Protein AF-A0A396GVR6-F1 (afdb_monomer)

Structure (mmCIF, N/CA/C/O backbone):
data_AF-A0A396GVR6-F1
#
_entry.id   AF-A0A396GVR6-F1
#
loop_
_atom_site.group_PDB
_atom_site.id
_atom_site.type_symbol
_atom_site.label_atom_id
_atom_site.label_alt_id
_atom_site.label_comp_id
_atom_site.label_asym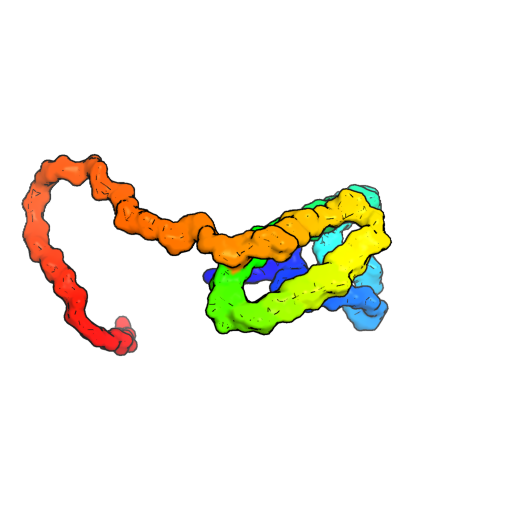_id
_atom_site.label_entity_id
_atom_site.label_seq_id
_atom_site.pdbx_PDB_ins_code
_atom_site.Cartn_x
_atom_site.Cartn_y
_atom_site.Cartn_z
_atom_site.occupancy
_atom_site.B_iso_or_equiv
_atom_site.auth_seq_id
_atom_site.auth_comp_id
_atom_site.auth_asym_id
_atom_site.auth_atom_id
_atom_site.pdbx_PDB_model_num
ATOM 1 N N . MET A 1 1 ? -17.810 6.019 -11.836 1.00 73.00 1 MET A N 1
ATOM 2 C CA . MET A 1 1 ? -16.671 5.477 -11.058 1.00 73.00 1 MET A CA 1
ATOM 3 C C . MET A 1 1 ? -15.761 4.634 -11.933 1.00 73.00 1 MET A C 1
ATOM 5 O O . MET A 1 1 ? -14.553 4.779 -11.816 1.00 73.00 1 MET A O 1
ATOM 9 N N . ASP A 1 2 ? -16.312 3.833 -12.843 1.00 77.50 2 ASP A N 1
ATOM 10 C CA . ASP A 1 2 ? -15.529 2.890 -13.654 1.00 77.50 2 ASP A CA 1
ATOM 11 C C . ASP A 1 2 ? -14.519 3.554 -14.592 1.00 77.50 2 ASP A C 1
ATOM 13 O O . ASP A 1 2 ? -13.445 3.010 -14.790 1.00 77.50 2 ASP A O 1
ATOM 17 N N . ILE A 1 3 ? -14.801 4.762 -15.094 1.00 83.88 3 ILE A N 1
ATOM 18 C CA . ILE A 1 3 ? -13.851 5.529 -15.922 1.00 83.88 3 ILE A CA 1
ATOM 19 C C . ILE A 1 3 ? -12.595 5.897 -15.117 1.00 83.88 3 ILE A C 1
ATOM 21 O O . ILE A 1 3 ? -11.478 5.672 -15.567 1.00 83.88 3 ILE A O 1
ATOM 25 N N . ILE A 1 4 ? -12.774 6.410 -13.895 1.00 75.94 4 ILE A N 1
ATOM 26 C CA . ILE A 1 4 ? -11.657 6.760 -13.003 1.00 75.94 4 ILE A CA 1
ATOM 27 C C . ILE A 1 4 ? -10.881 5.499 -12.626 1.00 75.94 4 ILE A C 1
ATOM 29 O O . ILE A 1 4 ? -9.655 5.510 -12.601 1.00 75.94 4 ILE A O 1
ATOM 33 N N . LEU A 1 5 ? -11.600 4.410 -12.348 1.00 78.56 5 LEU A N 1
ATOM 34 C CA . LEU A 1 5 ? -10.994 3.131 -12.012 1.00 78.56 5 LEU A CA 1
ATOM 35 C C . LEU A 1 5 ? -10.191 2.564 -13.193 1.00 78.56 5 LEU A C 1
ATOM 37 O O . LEU A 1 5 ? -9.077 2.102 -12.992 1.00 78.56 5 LEU A O 1
ATOM 41 N N . ALA A 1 6 ? -10.710 2.654 -14.418 1.00 80.62 6 ALA A N 1
ATOM 42 C CA . ALA A 1 6 ? -10.028 2.213 -15.629 1.00 80.62 6 ALA A CA 1
ATOM 43 C C . ALA A 1 6 ? -8.756 3.025 -15.906 1.00 80.62 6 ALA A C 1
ATOM 45 O O . ALA A 1 6 ? -7.713 2.436 -16.182 1.00 80.62 6 ALA A O 1
ATOM 46 N N . GLU A 1 7 ? -8.810 4.353 -15.772 1.00 80.69 7 GLU A N 1
ATOM 47 C CA . GLU A 1 7 ? -7.622 5.202 -15.915 1.00 80.69 7 GLU A CA 1
ATOM 48 C C . GLU A 1 7 ? -6.590 4.921 -14.821 1.00 80.69 7 GLU A C 1
ATOM 50 O O . GLU A 1 7 ? -5.397 4.817 -15.098 1.00 80.69 7 GLU A O 1
ATOM 55 N N . LEU A 1 8 ? -7.039 4.699 -13.584 1.00 74.94 8 LEU A N 1
ATOM 56 C CA . LEU A 1 8 ? -6.156 4.331 -12.483 1.00 74.94 8 LEU A CA 1
ATOM 57 C C . LEU A 1 8 ? -5.484 2.969 -12.721 1.00 74.94 8 LEU A C 1
ATOM 59 O O . LEU A 1 8 ? -4.282 2.833 -12.508 1.00 74.94 8 LEU A O 1
ATOM 63 N N . HIS A 1 9 ? -6.241 1.987 -13.210 1.00 79.00 9 HIS A N 1
ATOM 64 C CA . HIS A 1 9 ? -5.746 0.656 -13.563 1.00 79.00 9 HIS A CA 1
ATOM 65 C C . HIS A 1 9 ? -4.753 0.688 -14.728 1.00 79.00 9 HIS A C 1
ATOM 67 O O . HIS A 1 9 ? -3.782 -0.067 -14.731 1.00 79.00 9 HIS A O 1
ATOM 73 N N . LYS A 1 10 ? -4.990 1.563 -15.710 1.00 77.69 10 LYS A N 1
ATOM 74 C CA . LYS A 1 10 ? -4.094 1.783 -16.847 1.00 77.69 10 LYS A CA 1
ATOM 75 C C . LYS A 1 10 ? -2.797 2.468 -16.419 1.00 77.69 10 LYS A C 1
ATOM 77 O O . LYS A 1 10 ? -1.736 2.111 -16.915 1.00 77.69 10 LYS A O 1
ATOM 82 N N . ALA A 1 11 ? -2.889 3.432 -15.507 1.00 73.75 11 ALA A N 1
ATOM 83 C CA . ALA A 1 11 ? -1.749 4.201 -15.024 1.00 73.75 11 ALA A CA 1
ATOM 84 C C . ALA A 1 11 ? -0.897 3.411 -14.013 1.00 73.75 11 ALA A C 1
ATOM 86 O O . ALA A 1 11 ? 0.325 3.485 -14.037 1.00 73.75 11 ALA A O 1
ATOM 87 N N . CYS A 1 12 ? -1.525 2.621 -13.138 1.00 70.50 12 CYS A N 1
ATOM 88 C CA . CYS A 1 12 ? -0.835 1.860 -12.104 1.00 70.50 12 CYS A CA 1
ATOM 89 C C . CYS A 1 12 ? -1.293 0.406 -12.074 1.00 70.50 12 CYS A C 1
ATOM 91 O O . CYS A 1 12 ? -2.331 0.067 -11.501 1.00 70.50 12 CYS A O 1
ATOM 93 N N . LEU A 1 13 ? -0.440 -0.477 -12.589 1.00 71.69 13 LEU A N 1
ATOM 94 C CA . LEU A 1 13 ? -0.649 -1.925 -12.607 1.00 71.69 13 LEU A CA 1
ATOM 95 C C . LEU A 1 13 ? -1.000 -2.510 -11.220 1.00 71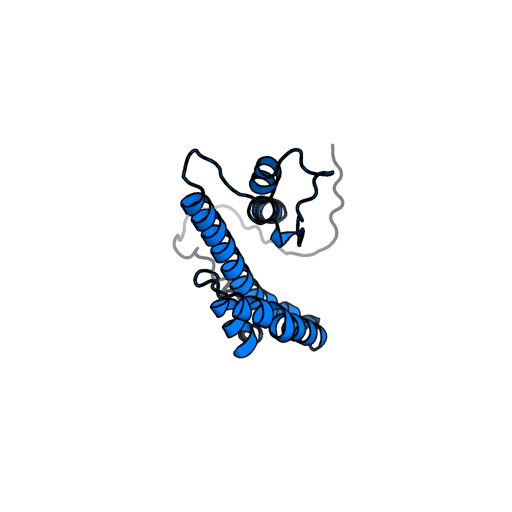.69 13 LEU A C 1
ATOM 97 O O . LEU A 1 13 ? -1.780 -3.460 -11.098 1.00 71.69 13 LEU A O 1
ATOM 101 N N . TYR A 1 14 ? -0.453 -1.918 -10.157 1.00 69.75 14 TYR A N 1
ATOM 102 C CA . TYR A 1 14 ? -0.633 -2.392 -8.785 1.00 69.75 14 TYR A CA 1
ATOM 103 C C . TYR A 1 14 ? -2.021 -2.103 -8.201 1.00 69.75 14 TYR A C 1
ATOM 105 O O . TYR A 1 14 ? -2.382 -2.716 -7.199 1.00 69.75 14 TYR A O 1
ATOM 113 N N . THR A 1 15 ? -2.829 -1.264 -8.860 1.00 70.81 15 THR A N 1
ATOM 114 C CA . THR A 1 15 ? -4.224 -0.989 -8.468 1.00 70.81 15 THR A CA 1
ATOM 115 C C . THR A 1 15 ? -5.199 -2.114 -8.814 1.00 70.81 15 THR A C 1
ATOM 117 O O . THR A 1 15 ? -6.233 -2.234 -8.160 1.00 70.81 15 THR A O 1
ATOM 120 N N . VAL A 1 16 ? -4.809 -3.021 -9.720 1.00 72.06 16 VAL A N 1
ATOM 121 C CA . VAL A 1 16 ? -5.515 -4.281 -10.056 1.00 72.06 16 VAL A CA 1
ATOM 122 C C . VAL A 1 16 ? -4.868 -5.507 -9.378 1.00 72.06 16 VAL A C 1
ATOM 124 O O . VAL A 1 16 ? -5.087 -6.648 -9.772 1.00 72.06 16 VAL A O 1
ATOM 127 N N . PRO A 1 17 ? -4.109 -5.303 -8.293 1.00 65.81 17 PRO A N 1
ATOM 128 C CA . PRO A 1 17 ? -3.041 -6.194 -7.799 1.00 65.81 17 PRO A CA 1
ATOM 129 C C . PRO A 1 17 ? -2.398 -7.155 -8.820 1.00 65.81 17 PRO A C 1
ATOM 131 O O . PRO A 1 17 ? -2.166 -8.327 -8.522 1.00 65.81 17 PRO A O 1
ATOM 134 N N . LYS A 1 18 ? -2.084 -6.693 -10.038 1.00 68.62 18 LYS A N 1
ATOM 135 C CA . LYS A 1 18 ? -1.528 -7.563 -11.082 1.00 68.62 18 LYS A CA 1
ATOM 136 C C . LYS A 1 18 ? -0.003 -7.483 -11.087 1.00 68.62 18 LYS A C 1
ATOM 138 O O . LYS A 1 18 ? 0.575 -6.716 -11.840 1.00 68.62 18 LYS A O 1
ATOM 143 N N . HIS A 1 19 ? 0.681 -8.276 -10.264 1.00 72.06 19 HIS A N 1
ATOM 144 C CA . HIS A 1 19 ? 2.142 -8.351 -10.361 1.00 72.06 19 HIS A CA 1
ATOM 145 C C . HIS A 1 19 ? 2.555 -9.171 -11.592 1.00 72.06 19 HIS A C 1
ATOM 147 O O . HIS A 1 19 ? 2.275 -10.368 -11.678 1.00 72.06 19 HIS A O 1
ATOM 153 N N . MET A 1 20 ? 3.207 -8.526 -12.558 1.00 76.31 20 MET A N 1
ATOM 154 C CA . MET A 1 20 ? 3.732 -9.182 -13.754 1.00 76.31 20 MET A CA 1
ATOM 155 C C . MET A 1 20 ? 5.200 -9.534 -13.523 1.00 76.31 20 MET A C 1
ATOM 157 O O . MET A 1 20 ? 6.033 -8.650 -13.366 1.00 76.31 20 MET A O 1
ATOM 161 N N . VAL A 1 21 ? 5.506 -10.831 -13.489 1.00 83.62 21 VAL A N 1
ATOM 162 C CA . VAL A 1 21 ? 6.878 -11.351 -13.397 1.00 83.62 21 VAL A CA 1
ATOM 163 C C . VAL A 1 21 ? 7.382 -11.639 -14.806 1.00 83.62 21 VAL A C 1
ATOM 165 O O . VAL A 1 21 ? 6.652 -12.230 -15.606 1.00 83.62 21 VAL A O 1
ATOM 168 N N . TYR A 1 22 ? 8.627 -11.264 -15.103 1.00 85.94 22 TYR A N 1
ATOM 169 C CA . TYR A 1 22 ? 9.252 -11.603 -16.379 1.00 85.94 22 TYR A CA 1
ATOM 170 C C . TYR A 1 22 ? 9.303 -13.123 -16.583 1.00 85.94 22 TYR A C 1
ATOM 172 O O . TYR A 1 22 ? 9.802 -13.866 -15.736 1.00 85.94 22 TYR A O 1
ATOM 180 N N . LYS A 1 23 ? 8.799 -13.575 -17.730 1.00 87.94 23 LYS A N 1
ATOM 181 C CA . LYS A 1 23 ? 8.913 -14.948 -18.224 1.00 87.94 23 LYS A CA 1
ATOM 182 C C . LYS A 1 23 ? 9.135 -14.905 -19.728 1.00 87.94 23 LYS A C 1
ATOM 184 O O . LYS A 1 23 ? 8.332 -14.299 -20.434 1.00 87.94 23 LYS A O 1
ATOM 189 N N . GLU A 1 24 ? 10.157 -15.600 -20.212 1.00 86.62 24 GLU A N 1
ATOM 190 C CA . GLU A 1 24 ? 10.465 -15.690 -21.650 1.00 86.62 24 GLU A CA 1
ATOM 191 C C . GLU A 1 24 ? 9.309 -16.285 -22.465 1.00 86.62 24 GLU A C 1
ATOM 193 O O . GLU A 1 24 ? 9.093 -15.912 -23.609 1.00 86.62 24 GLU A O 1
ATOM 198 N N . SER A 1 25 ? 8.495 -17.155 -21.859 1.00 85.88 25 SER A N 1
ATOM 199 C CA . SER A 1 25 ? 7.308 -17.719 -22.512 1.00 85.88 25 SER A CA 1
ATOM 200 C C . SER A 1 25 ? 6.158 -16.725 -22.708 1.00 85.88 25 SER A C 1
ATOM 202 O O . SER A 1 25 ? 5.248 -17.001 -23.484 1.00 85.88 25 SER A O 1
ATOM 204 N N . ILE A 1 26 ? 6.164 -15.596 -21.990 1.00 83.75 26 ILE A N 1
ATOM 205 C CA . ILE A 1 26 ? 5.103 -14.577 -22.028 1.00 83.75 26 ILE A CA 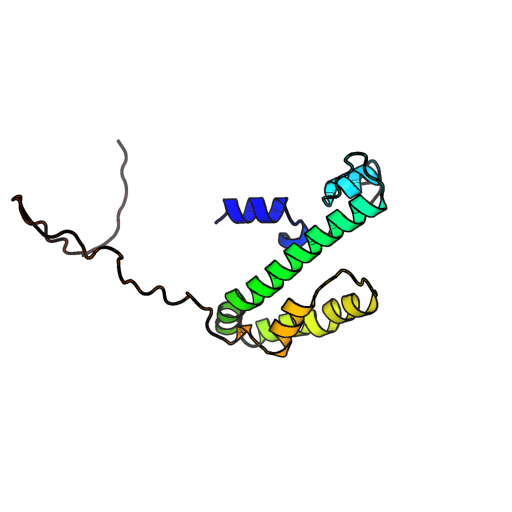1
ATOM 206 C C . ILE A 1 26 ? 5.577 -13.326 -22.775 1.00 83.75 26 ILE A C 1
ATOM 208 O O . ILE A 1 26 ? 4.783 -12.681 -23.458 1.00 83.75 26 ILE A O 1
ATOM 212 N N . PHE A 1 27 ? 6.859 -12.978 -22.653 1.00 87.81 27 PHE A N 1
ATOM 213 C CA . PHE A 1 27 ? 7.428 -11.770 -23.239 1.00 87.81 27 PHE A CA 1
ATOM 214 C C . PHE A 1 27 ? 8.486 -12.114 -24.275 1.00 87.81 27 PHE A C 1
ATOM 216 O O . PHE A 1 27 ? 9.419 -12.858 -24.000 1.00 87.81 27 PHE A O 1
ATOM 223 N N . GLN A 1 28 ? 8.367 -11.489 -25.444 1.00 86.19 28 GLN A N 1
ATOM 224 C CA . GLN A 1 28 ? 9.308 -11.659 -26.553 1.00 86.19 28 GLN A CA 1
ATOM 225 C C . GLN A 1 28 ? 10.704 -11.097 -26.238 1.00 86.19 28 GLN A C 1
ATOM 227 O O . GLN A 1 28 ? 11.689 -11.543 -26.815 1.00 86.19 28 GLN A O 1
ATOM 232 N N . SER A 1 29 ? 10.797 -10.115 -25.335 1.00 88.75 29 SER A N 1
ATOM 233 C CA . SER A 1 29 ? 12.062 -9.535 -24.883 1.00 88.75 29 SER A CA 1
ATOM 234 C C . SER A 1 29 ? 11.910 -8.850 -23.518 1.00 88.75 29 SER A C 1
ATOM 236 O O . SER A 1 29 ? 10.790 -8.603 -23.049 1.00 88.75 29 SER A O 1
ATOM 238 N N . LYS A 1 30 ? 13.033 -8.500 -22.877 1.00 85.88 30 LYS A N 1
ATOM 239 C CA . LYS A 1 30 ? 13.022 -7.718 -21.628 1.00 85.88 30 LYS A CA 1
ATOM 240 C C . LYS A 1 30 ? 12.443 -6.319 -21.839 1.00 85.88 30 LYS A C 1
ATOM 242 O O . LYS A 1 30 ? 11.732 -5.822 -20.976 1.00 85.88 30 LYS A O 1
ATOM 247 N N . GLU A 1 31 ? 12.669 -5.710 -22.997 1.00 84.44 31 GLU A N 1
ATOM 248 C CA . GLU A 1 31 ? 12.135 -4.394 -23.363 1.00 84.44 31 GLU A CA 1
ATOM 249 C C . GLU A 1 31 ? 10.612 -4.438 -23.524 1.00 84.44 31 GLU A C 1
ATOM 251 O O . GLU A 1 31 ? 9.914 -3.509 -23.117 1.00 84.44 31 GLU A O 1
ATOM 256 N N . ALA A 1 32 ? 10.071 -5.519 -24.098 1.00 85.12 32 ALA A N 1
ATOM 257 C CA . ALA A 1 32 ? 8.626 -5.734 -24.168 1.00 85.12 32 ALA A CA 1
ATOM 258 C C . ALA A 1 32 ? 8.016 -5.885 -22.765 1.00 85.12 32 ALA A C 1
ATOM 260 O O . ALA A 1 32 ? 6.958 -5.323 -22.482 1.00 85.12 32 ALA A O 1
ATOM 261 N N . TYR A 1 33 ? 8.711 -6.588 -21.866 1.00 88.69 33 TYR A N 1
ATOM 262 C CA . TYR A 1 33 ? 8.322 -6.682 -20.461 1.00 88.69 33 TYR A CA 1
ATOM 263 C C . TYR A 1 33 ? 8.355 -5.323 -19.753 1.00 88.69 33 TYR A C 1
ATOM 265 O O . TYR A 1 33 ? 7.356 -4.940 -19.146 1.00 88.69 33 TYR A O 1
ATOM 273 N N . PHE A 1 34 ? 9.447 -4.566 -19.869 1.00 84.94 34 PHE A N 1
ATOM 274 C CA . PHE A 1 34 ? 9.568 -3.246 -19.251 1.00 84.94 34 PHE A CA 1
ATOM 275 C C . PHE A 1 34 ? 8.461 -2.302 -19.737 1.00 84.94 34 PHE A C 1
ATOM 277 O O . PHE A 1 34 ? 7.738 -1.732 -18.920 1.00 84.94 34 PHE A O 1
ATOM 284 N N . ARG A 1 35 ? 8.204 -2.247 -21.048 1.00 84.44 35 ARG A N 1
ATOM 285 C CA . ARG A 1 35 ? 7.068 -1.484 -21.588 1.00 84.44 35 ARG A CA 1
ATOM 286 C C . ARG A 1 35 ? 5.724 -1.929 -21.013 1.00 84.44 35 ARG A C 1
ATOM 288 O O . ARG A 1 35 ? 4.889 -1.088 -20.699 1.00 84.44 35 ARG A O 1
ATOM 295 N N . SER A 1 36 ? 5.520 -3.233 -20.815 1.00 82.56 36 SER A N 1
ATOM 296 C CA . SER A 1 36 ? 4.268 -3.758 -20.251 1.00 82.56 36 SER A CA 1
ATOM 297 C C . SER A 1 36 ? 4.026 -3.373 -18.786 1.00 82.56 36 SER A C 1
ATOM 299 O O . SER A 1 36 ? 2.872 -3.306 -18.369 1.00 82.56 36 SER A O 1
ATOM 301 N N . ILE A 1 37 ? 5.087 -3.105 -18.014 1.00 81.62 37 ILE A N 1
ATOM 302 C CA . ILE A 1 37 ? 4.976 -2.651 -16.620 1.00 81.62 37 ILE A CA 1
ATOM 303 C C . ILE A 1 37 ? 4.983 -1.122 -16.485 1.00 81.62 37 ILE A C 1
ATOM 305 O O . ILE A 1 37 ? 4.890 -0.630 -15.366 1.00 81.62 37 ILE A O 1
ATOM 309 N N . GLY A 1 38 ? 5.053 -0.378 -17.597 1.00 78.94 38 GLY A N 1
ATOM 310 C CA . GLY A 1 38 ? 4.996 1.088 -17.614 1.00 78.94 38 GLY A CA 1
ATOM 311 C C . GLY A 1 38 ? 6.347 1.792 -17.761 1.00 78.94 38 GLY A C 1
ATOM 312 O O . GLY A 1 38 ? 6.418 3.000 -17.567 1.00 78.94 38 GLY A O 1
ATOM 313 N N . TYR A 1 39 ? 7.421 1.079 -18.110 1.00 83.38 39 TYR A N 1
ATOM 314 C CA . TYR A 1 39 ? 8.690 1.724 -18.459 1.00 83.38 39 TYR A CA 1
ATOM 315 C C . TYR A 1 39 ? 8.568 2.443 -19.805 1.00 83.38 39 TYR A C 1
ATOM 317 O O . TYR A 1 39 ? 8.248 1.818 -20.820 1.00 83.38 39 TYR A O 1
ATOM 325 N N . GLN A 1 40 ? 8.872 3.738 -19.820 1.00 79.69 40 GLN A N 1
ATOM 326 C CA . GLN A 1 40 ? 9.065 4.495 -21.054 1.00 79.69 40 GLN A CA 1
ATOM 327 C C . GLN A 1 40 ? 10.502 4.308 -21.548 1.00 79.69 40 GLN A C 1
ATOM 329 O O . GLN A 1 40 ? 11.431 4.199 -20.755 1.00 79.69 40 GLN A O 1
ATOM 334 N N . SER A 1 41 ? 10.683 4.194 -22.862 1.00 68.56 41 SER A N 1
ATOM 335 C CA . SER A 1 41 ? 11.988 3.985 -23.504 1.00 68.56 41 SER A CA 1
ATOM 336 C C . SER A 1 41 ? 12.140 5.009 -24.622 1.00 68.56 41 SER A C 1
ATOM 338 O O . SER A 1 41 ? 12.280 4.652 -25.789 1.00 68.56 41 SER A O 1
ATOM 340 N N . ASP A 1 42 ? 12.044 6.289 -24.270 1.00 65.31 42 ASP A N 1
ATOM 341 C CA . ASP A 1 42 ? 11.940 7.403 -25.223 1.00 65.31 42 ASP A CA 1
ATOM 342 C C . ASP A 1 42 ? 13.319 7.871 -25.740 1.00 65.31 42 ASP A C 1
ATOM 344 O O . ASP A 1 42 ? 13.527 9.038 -26.053 1.00 65.31 42 ASP A O 1
ATOM 348 N N . GLY A 1 43 ? 14.290 6.955 -25.837 1.00 61.84 43 GLY A N 1
ATOM 349 C CA . GLY A 1 43 ? 15.670 7.257 -26.243 1.00 61.84 43 GLY A CA 1
ATOM 350 C C . GLY A 1 43 ? 16.550 7.858 -25.138 1.00 61.84 43 GLY A C 1
ATOM 351 O O . GLY A 1 43 ? 17.722 8.139 -25.381 1.00 61.84 43 GLY A O 1
ATOM 352 N N . GLU A 1 44 ? 16.010 8.022 -23.930 1.00 63.12 44 GLU A N 1
ATOM 353 C CA . GLU A 1 44 ? 16.756 8.387 -22.723 1.00 63.12 44 GLU A CA 1
ATOM 354 C C . GLU A 1 44 ? 17.609 7.208 -22.213 1.00 63.12 44 GLU A C 1
ATOM 356 O O . GLU A 1 44 ? 17.371 6.044 -22.553 1.00 63.12 44 GLU A O 1
ATOM 361 N N . ASN A 1 45 ? 18.639 7.495 -21.409 1.00 74.62 45 ASN A N 1
ATOM 362 C CA . ASN A 1 45 ? 19.475 6.441 -20.837 1.00 74.62 45 ASN A CA 1
ATOM 363 C C . ASN A 1 45 ? 18.701 5.623 -19.780 1.00 74.62 45 ASN A C 1
ATOM 365 O O . ASN A 1 45 ? 17.703 6.065 -19.210 1.00 74.62 45 ASN A O 1
ATOM 369 N N . LEU A 1 46 ? 19.170 4.400 -19.515 1.00 75.38 46 LEU A N 1
ATOM 370 C CA . LEU A 1 46 ? 18.493 3.459 -18.615 1.00 75.38 46 LEU A CA 1
ATOM 371 C C . LEU A 1 46 ? 18.266 4.038 -17.209 1.00 75.38 46 LEU A C 1
ATOM 373 O O . LEU A 1 46 ? 17.259 3.726 -16.575 1.00 75.38 46 LEU A O 1
ATOM 377 N N . GLU A 1 47 ? 19.182 4.873 -16.725 1.00 77.94 47 GLU A N 1
ATOM 378 C CA . GLU A 1 47 ? 19.099 5.492 -15.401 1.00 77.94 47 GLU A CA 1
ATOM 379 C C . GLU A 1 47 ? 17.909 6.456 -15.293 1.00 77.94 47 GLU A C 1
ATOM 381 O O . GLU A 1 47 ? 17.114 6.326 -14.360 1.00 77.94 47 GLU A O 1
ATOM 386 N N . GLU A 1 48 ? 17.714 7.347 -16.270 1.00 80.38 48 GLU A N 1
ATOM 387 C CA . GLU A 1 48 ? 16.609 8.315 -16.249 1.00 80.38 48 GLU A CA 1
ATOM 388 C C . GLU A 1 48 ? 15.248 7.622 -16.406 1.00 80.38 48 GLU A C 1
ATOM 390 O O . GLU A 1 48 ? 14.315 7.900 -15.650 1.00 80.38 48 GLU A O 1
ATOM 395 N N . CYS A 1 49 ? 15.142 6.619 -17.286 1.00 79.38 49 CYS A N 1
ATOM 396 C CA . CYS A 1 49 ? 13.920 5.815 -17.395 1.00 79.38 49 CYS A CA 1
ATOM 397 C C . CYS A 1 49 ? 13.586 5.092 -16.078 1.00 79.38 49 CYS A C 1
ATOM 399 O O . CYS A 1 49 ? 12.419 5.003 -15.689 1.00 79.38 49 CYS A O 1
ATOM 401 N N . THR A 1 50 ? 14.608 4.602 -15.365 1.00 81.06 50 THR A N 1
ATOM 402 C CA . THR A 1 50 ? 14.439 3.967 -14.048 1.00 81.06 50 THR A CA 1
ATOM 403 C C . THR A 1 50 ? 13.899 4.950 -13.027 1.00 81.06 50 THR A C 1
ATOM 405 O O . THR A 1 50 ? 12.931 4.649 -12.331 1.00 81.06 50 THR A O 1
ATOM 408 N N . LYS A 1 51 ? 14.493 6.138 -12.962 1.00 82.38 51 LYS A N 1
ATOM 409 C CA . LYS A 1 51 ? 14.076 7.199 -12.052 1.00 82.38 51 LYS A CA 1
ATOM 410 C C . LYS A 1 51 ? 12.639 7.647 -12.324 1.00 82.38 51 LYS A C 1
ATOM 412 O O . LYS A 1 51 ? 11.837 7.689 -11.394 1.00 82.38 51 LYS A O 1
ATOM 417 N N . ASN A 1 52 ? 12.280 7.872 -13.589 1.00 82.56 52 ASN A N 1
ATOM 418 C CA . ASN A 1 52 ? 10.921 8.244 -13.994 1.00 82.56 52 ASN A CA 1
ATOM 419 C C . ASN A 1 52 ? 9.893 7.176 -13.594 1.00 82.56 52 ASN A C 1
ATOM 421 O O . ASN A 1 52 ? 8.848 7.491 -13.019 1.00 82.56 52 ASN A O 1
ATOM 425 N N . TYR A 1 53 ? 10.209 5.900 -13.824 1.00 81.75 53 TYR A N 1
ATOM 426 C CA . TYR A 1 53 ? 9.366 4.789 -13.389 1.00 81.75 53 TYR A CA 1
ATOM 427 C C . TYR A 1 53 ? 9.214 4.742 -11.858 1.00 81.75 53 TYR A C 1
ATOM 429 O O . TYR A 1 53 ? 8.104 4.600 -11.337 1.00 81.75 53 TYR A O 1
ATOM 437 N N . LEU A 1 54 ? 10.310 4.913 -11.111 1.00 79.69 54 LEU A N 1
ATOM 438 C CA . LEU A 1 54 ? 10.271 4.955 -9.649 1.00 79.69 54 LEU A CA 1
ATOM 439 C C . LEU A 1 54 ? 9.456 6.147 -9.133 1.00 79.69 54 LEU A C 1
ATOM 441 O O . LEU A 1 54 ? 8.691 5.984 -8.184 1.00 79.69 54 LEU A O 1
ATOM 445 N N . ASP A 1 55 ? 9.567 7.324 -9.747 1.00 81.25 55 ASP A N 1
ATOM 446 C CA . ASP A 1 55 ? 8.784 8.509 -9.386 1.00 81.25 55 ASP A CA 1
ATOM 447 C C . ASP A 1 55 ? 7.278 8.302 -9.596 1.00 81.25 55 ASP A C 1
ATOM 449 O O . ASP A 1 55 ? 6.469 8.679 -8.738 1.00 81.25 55 ASP A O 1
ATOM 453 N N . GLN A 1 56 ? 6.884 7.616 -10.671 1.00 80.19 56 GLN A N 1
ATOM 454 C CA . GLN A 1 56 ? 5.493 7.208 -10.873 1.00 80.19 56 GLN A CA 1
ATOM 455 C C . GLN A 1 56 ? 5.021 6.257 -9.764 1.00 80.19 56 GLN A C 1
ATOM 457 O O . GLN A 1 56 ? 3.990 6.504 -9.131 1.00 80.19 56 GLN A O 1
ATOM 462 N N . LEU A 1 57 ? 5.800 5.215 -9.445 1.00 78.50 57 LEU A N 1
ATOM 463 C CA . LEU A 1 57 ? 5.473 4.286 -8.356 1.00 78.50 57 LEU A CA 1
ATOM 464 C C . LEU A 1 57 ? 5.354 4.987 -6.996 1.00 78.50 57 LEU A C 1
ATOM 466 O O . LEU A 1 57 ? 4.435 4.680 -6.230 1.00 78.50 57 LEU A O 1
ATOM 470 N N . LYS A 1 58 ? 6.226 5.961 -6.703 1.00 79.75 58 LYS A N 1
ATOM 471 C CA . LYS A 1 58 ? 6.130 6.801 -5.496 1.00 79.75 58 LYS A CA 1
ATOM 472 C C . LYS A 1 58 ? 4.797 7.534 -5.443 1.00 79.75 58 LYS A C 1
ATOM 474 O O . LYS A 1 58 ? 4.150 7.543 -4.397 1.00 79.75 58 LYS A O 1
ATOM 479 N N . SER A 1 59 ? 4.382 8.144 -6.553 1.00 81.69 59 SER A N 1
ATOM 480 C CA . SER A 1 59 ? 3.104 8.857 -6.647 1.00 81.69 59 SER A CA 1
ATOM 481 C C . SER A 1 59 ? 1.920 7.934 -6.334 1.00 81.69 59 SER A C 1
ATOM 483 O O . SER A 1 59 ? 1.047 8.280 -5.534 1.00 81.69 59 SER A O 1
ATOM 485 N N . TYR A 1 60 ? 1.935 6.706 -6.858 1.00 77.94 60 TYR A N 1
ATOM 486 C CA . TYR A 1 60 ? 0.889 5.726 -6.565 1.00 77.94 60 TYR A CA 1
ATOM 487 C C . TYR A 1 60 ? 0.900 5.250 -5.111 1.00 77.94 60 TYR A C 1
ATOM 489 O O . TYR A 1 60 ? -0.164 5.116 -4.510 1.00 77.94 60 TYR A O 1
ATOM 497 N N . MET A 1 61 ? 2.070 5.045 -4.501 1.00 78.12 61 MET A N 1
ATOM 498 C CA . MET A 1 61 ? 2.157 4.680 -3.079 1.00 78.12 61 MET A CA 1
ATOM 499 C C . MET A 1 61 ? 1.621 5.783 -2.156 1.00 78.12 61 MET A C 1
ATOM 501 O O . MET A 1 61 ? 0.930 5.480 -1.180 1.00 78.12 61 MET A O 1
ATOM 505 N N . LYS A 1 62 ? 1.847 7.059 -2.495 1.00 81.75 62 LYS A N 1
ATOM 506 C CA . LYS A 1 62 ? 1.214 8.196 -1.801 1.00 81.75 62 LYS A CA 1
ATOM 507 C C . LYS A 1 62 ? -0.307 8.157 -1.933 1.00 81.75 62 LYS A C 1
ATOM 509 O O . LYS A 1 62 ? -1.019 8.271 -0.936 1.00 81.75 62 LYS A O 1
ATOM 514 N N . LEU A 1 63 ? -0.816 7.906 -3.144 1.00 81.38 63 LEU A N 1
ATOM 515 C CA . LEU A 1 63 ? -2.252 7.736 -3.375 1.00 81.38 63 LEU A CA 1
ATOM 516 C C . LEU A 1 63 ? -2.835 6.600 -2.518 1.00 81.38 63 LEU A C 1
ATOM 518 O O . LEU A 1 63 ? -3.900 6.771 -1.927 1.00 81.38 63 LEU A O 1
ATOM 522 N N . TYR A 1 64 ? -2.135 5.471 -2.387 1.00 80.25 64 TYR A N 1
ATOM 523 C CA . TYR A 1 64 ? -2.536 4.390 -1.482 1.00 80.25 64 TYR A CA 1
ATOM 524 C C . TYR A 1 64 ? -2.593 4.832 -0.021 1.00 80.25 64 TYR A C 1
ATOM 526 O O . TYR A 1 64 ? -3.576 4.532 0.658 1.00 80.25 64 TYR A O 1
ATOM 534 N N . GLY A 1 65 ? -1.582 5.560 0.461 1.00 82.00 65 GLY A N 1
ATOM 535 C CA . GLY A 1 65 ? -1.587 6.145 1.804 1.00 82.00 65 GLY A CA 1
ATOM 536 C C . GLY A 1 65 ? -2.821 7.020 2.039 1.00 82.00 65 GLY A C 1
ATOM 537 O O . GLY A 1 65 ? -3.556 6.814 3.007 1.00 82.00 65 GLY A O 1
ATOM 538 N N . ALA A 1 66 ? -3.119 7.917 1.096 1.00 83.75 66 ALA A N 1
ATOM 539 C CA . ALA A 1 66 ? -4.296 8.782 1.144 1.00 83.75 66 ALA A CA 1
ATOM 540 C C . ALA A 1 66 ? -5.621 7.994 1.091 1.00 83.75 66 ALA A C 1
ATOM 542 O O . ALA A 1 66 ? -6.558 8.292 1.836 1.00 83.75 66 ALA A O 1
ATOM 543 N N . LEU A 1 67 ? -5.712 6.953 0.256 1.00 83.88 67 LEU A N 1
ATOM 544 C CA . LEU A 1 67 ? -6.884 6.077 0.185 1.00 83.88 67 LEU A CA 1
ATOM 545 C C . LEU A 1 67 ? -7.099 5.314 1.490 1.00 83.88 67 LEU A C 1
ATOM 547 O O . LEU A 1 67 ? -8.227 5.252 1.972 1.00 83.88 67 LEU A O 1
ATOM 551 N N . VAL A 1 68 ? -6.044 4.769 2.097 1.00 85.06 68 VAL A N 1
ATOM 552 C CA . VAL A 1 68 ? -6.138 4.113 3.408 1.00 85.06 68 VAL A CA 1
ATOM 553 C C . VAL A 1 68 ? -6.556 5.120 4.476 1.00 85.06 68 VAL A C 1
ATOM 555 O O . VAL A 1 68 ? -7.397 4.795 5.309 1.00 85.06 68 VAL A O 1
ATOM 558 N N . GLN A 1 69 ? -6.070 6.359 4.427 1.00 86.12 69 GLN A N 1
ATOM 559 C CA . GLN A 1 69 ? -6.506 7.407 5.346 1.00 86.12 69 GLN A CA 1
ATOM 560 C C . GLN A 1 69 ? -7.999 7.745 5.180 1.00 86.12 69 GLN A C 1
ATOM 562 O O . GLN A 1 69 ? -8.718 7.842 6.174 1.00 86.12 69 GLN A O 1
ATOM 567 N N . MET A 1 70 ? -8.492 7.895 3.945 1.00 85.12 70 MET A N 1
ATOM 568 C CA . MET A 1 70 ? -9.890 8.260 3.678 1.00 85.12 70 MET A CA 1
ATOM 569 C C . MET A 1 70 ? -10.864 7.082 3.819 1.00 85.12 70 MET A C 1
ATOM 571 O O . MET A 1 70 ? -11.853 7.155 4.551 1.00 85.12 70 MET A O 1
ATOM 575 N N . ALA A 1 71 ? -10.612 5.988 3.103 1.00 88.62 71 ALA A N 1
ATOM 576 C CA . ALA A 1 71 ? -11.476 4.812 3.074 1.00 88.62 71 ALA A CA 1
ATOM 577 C C . ALA A 1 71 ? -11.299 3.938 4.319 1.00 88.62 71 ALA A C 1
ATOM 579 O O . ALA A 1 71 ? -12.243 3.256 4.727 1.00 88.62 71 ALA A O 1
ATOM 580 N N . GLY A 1 72 ? -10.131 3.988 4.966 1.00 91.75 72 GLY A N 1
ATOM 581 C CA . GLY A 1 72 ? -9.835 3.192 6.155 1.00 91.75 72 GLY A CA 1
ATOM 582 C C . GLY A 1 72 ? -10.816 3.431 7.297 1.00 91.75 72 GLY A C 1
ATOM 583 O O . GLY A 1 72 ? -11.142 2.481 8.003 1.00 91.75 72 GLY A O 1
ATOM 584 N N . PHE A 1 73 ? -11.398 4.629 7.419 1.00 91.50 73 PHE A N 1
ATOM 585 C CA . PHE A 1 73 ? -12.477 4.870 8.381 1.00 91.50 73 PHE A CA 1
ATOM 586 C C . PHE A 1 73 ? -13.695 3.988 8.115 1.00 91.50 73 PHE A C 1
ATOM 588 O O . PHE A 1 73 ? -14.232 3.345 9.022 1.00 91.50 73 PHE A O 1
ATOM 595 N N . ALA A 1 74 ? -14.165 3.960 6.867 1.00 91.12 74 ALA A N 1
ATOM 596 C CA . ALA A 1 74 ? -15.324 3.164 6.486 1.00 91.12 74 ALA A CA 1
ATOM 597 C C . ALA A 1 74 ? -15.016 1.663 6.589 1.00 91.12 74 ALA A C 1
ATOM 599 O O . ALA A 1 74 ? -15.822 0.910 7.140 1.00 91.12 74 ALA A O 1
ATOM 600 N N . LEU A 1 75 ? -13.828 1.248 6.137 1.00 93.69 75 LEU A N 1
ATOM 601 C CA . LEU A 1 75 ? -13.357 -0.135 6.211 1.00 93.69 75 LEU A CA 1
ATOM 602 C C . LEU A 1 75 ? -13.240 -0.615 7.660 1.00 93.69 75 LEU A C 1
ATOM 604 O O . LEU A 1 75 ? -13.764 -1.675 7.998 1.00 93.69 75 LEU A O 1
ATOM 608 N N . TYR A 1 76 ? -12.654 0.188 8.550 1.00 94.31 76 TYR A N 1
ATOM 609 C CA . TYR A 1 76 ? -12.589 -0.128 9.972 1.00 94.31 76 TYR A CA 1
ATOM 610 C C . TYR A 1 76 ? -13.984 -0.193 10.597 1.00 94.31 76 TYR A C 1
ATOM 612 O O . TYR A 1 76 ? -14.292 -1.134 11.329 1.00 94.31 76 TYR A O 1
ATOM 620 N N . LYS A 1 77 ? -14.876 0.758 10.281 1.00 93.38 77 LYS A N 1
ATOM 621 C CA . LYS A 1 77 ? -16.258 0.735 10.785 1.00 93.38 77 LYS A CA 1
ATOM 622 C C . LYS A 1 77 ? -16.995 -0.541 10.364 1.00 93.38 77 LYS A C 1
ATOM 624 O O . LYS A 1 77 ? -17.767 -1.062 11.164 1.00 93.38 77 LYS A O 1
ATOM 629 N N . ARG A 1 78 ? -16.749 -1.040 9.149 1.00 95.75 78 ARG A N 1
ATOM 630 C CA . ARG A 1 78 ? -17.442 -2.197 8.564 1.00 95.75 78 ARG A CA 1
ATOM 631 C C . ARG A 1 78 ? -16.850 -3.551 8.960 1.00 95.75 78 ARG A C 1
ATOM 633 O O . ARG A 1 78 ? -17.618 -4.482 9.188 1.00 95.75 78 ARG A O 1
ATOM 640 N N . TYR A 1 79 ? -15.523 -3.663 9.005 1.00 95.62 79 TYR A N 1
ATOM 641 C CA . TYR A 1 79 ? -14.803 -4.940 9.123 1.00 95.62 79 TYR A CA 1
ATOM 642 C C . TYR A 1 79 ? -13.974 -5.072 10.410 1.00 95.62 79 TYR A C 1
ATOM 644 O O . TYR A 1 79 ? -13.521 -6.170 10.736 1.00 95.62 79 TYR A O 1
ATOM 652 N N . LYS A 1 80 ? -13.802 -3.982 11.173 1.00 93.56 80 LYS A N 1
ATOM 653 C CA . LYS A 1 80 ? -13.225 -3.965 12.529 1.00 93.56 80 LYS A CA 1
ATOM 654 C C . LYS A 1 80 ? -11.881 -4.697 12.612 1.00 93.56 80 LYS A C 1
ATOM 656 O O . LYS A 1 80 ? -10.906 -4.279 11.990 1.00 93.56 80 LYS A O 1
ATOM 661 N N . SER A 1 81 ? -11.829 -5.788 13.375 1.00 94.88 81 SER A N 1
ATOM 662 C CA . SER A 1 81 ? -10.622 -6.577 13.610 1.00 94.88 81 SER A CA 1
ATOM 663 C C . SER A 1 81 ? -10.053 -7.187 12.329 1.00 94.88 81 SER A C 1
ATOM 665 O O . SER A 1 81 ? -8.839 -7.330 12.237 1.00 94.88 81 SER A O 1
ATOM 667 N N . GLN A 1 82 ? -10.876 -7.489 11.320 1.00 95.50 82 GLN A N 1
ATOM 668 C CA . GLN A 1 82 ? -10.385 -8.036 10.050 1.00 95.50 82 GLN A CA 1
ATOM 669 C C . GLN A 1 82 ? -9.576 -7.002 9.262 1.00 95.50 82 GLN A C 1
ATOM 671 O O . GLN A 1 82 ? -8.513 -7.318 8.736 1.00 95.50 82 GLN A O 1
ATOM 676 N N . PHE A 1 83 ? -10.020 -5.742 9.260 1.00 94.38 83 PHE A N 1
ATOM 677 C CA . PHE A 1 83 ? -9.252 -4.652 8.659 1.00 94.38 83 PHE A CA 1
ATOM 678 C C . PHE A 1 83 ? -7.920 -4.435 9.390 1.00 94.38 83 PHE A C 1
ATOM 680 O O . PHE A 1 83 ? -6.882 -4.292 8.751 1.00 94.38 83 PHE A O 1
ATOM 687 N N . LEU A 1 84 ? -7.920 -4.498 10.727 1.00 92.88 84 LEU A N 1
ATOM 688 C CA . LEU A 1 84 ? -6.684 -4.397 11.510 1.00 92.88 84 LEU A CA 1
ATOM 689 C C . LEU A 1 84 ? -5.716 -5.554 11.234 1.00 92.88 84 LEU A C 1
ATOM 691 O O . LEU A 1 84 ? -4.517 -5.317 11.133 1.00 92.88 84 LEU A O 1
ATOM 695 N N . LYS A 1 85 ? -6.212 -6.788 11.073 1.00 94.06 85 LYS A N 1
ATOM 696 C CA . LYS A 1 85 ? -5.378 -7.936 10.680 1.00 94.06 85 LYS A CA 1
ATOM 697 C C . LYS A 1 85 ? -4.727 -7.710 9.317 1.00 94.06 85 LYS A C 1
ATOM 699 O O . LYS A 1 85 ? -3.539 -7.971 9.175 1.00 94.06 85 LYS A O 1
ATOM 704 N N . MET A 1 86 ? -5.476 -7.183 8.348 1.00 92.88 86 MET A N 1
ATOM 705 C CA . MET A 1 86 ? -4.933 -6.829 7.035 1.00 92.88 86 MET A CA 1
ATOM 706 C C . MET A 1 86 ? -3.827 -5.769 7.153 1.00 92.88 86 MET A C 1
ATOM 708 O O . MET A 1 86 ? -2.736 -5.972 6.631 1.00 92.88 86 MET A O 1
ATOM 712 N N . LEU A 1 87 ? -4.069 -4.674 7.887 1.00 91.06 87 LEU A N 1
ATOM 713 C CA . LEU A 1 87 ? -3.057 -3.632 8.110 1.00 91.06 87 LEU A CA 1
ATOM 714 C C . LEU A 1 87 ? -1.820 -4.160 8.845 1.00 91.06 87 LEU A C 1
ATOM 716 O O . LEU A 1 87 ? -0.708 -3.761 8.519 1.00 91.06 87 LEU A O 1
ATOM 720 N N . LYS A 1 88 ? -2.003 -5.081 9.798 1.00 91.06 88 LYS A N 1
ATOM 721 C CA . LYS A 1 88 ? -0.906 -5.749 10.504 1.00 91.06 88 LYS A CA 1
ATOM 722 C C . LYS A 1 88 ? -0.046 -6.572 9.546 1.00 91.06 88 LYS A C 1
ATOM 724 O O . LYS A 1 88 ? 1.165 -6.436 9.575 1.00 91.06 88 LYS A O 1
ATOM 729 N N . ILE A 1 89 ? -0.657 -7.363 8.660 1.00 90.69 89 ILE A N 1
ATOM 730 C CA . ILE A 1 89 ? 0.077 -8.121 7.629 1.00 90.69 89 ILE A CA 1
ATOM 731 C C . ILE A 1 89 ? 0.874 -7.170 6.722 1.00 90.69 89 ILE A C 1
ATOM 733 O O . ILE A 1 89 ? 2.040 -7.430 6.431 1.00 90.69 89 ILE A O 1
ATOM 737 N N . ILE A 1 90 ? 0.268 -6.054 6.301 1.00 87.81 90 ILE A N 1
ATOM 738 C CA . ILE A 1 90 ? 0.940 -5.038 5.476 1.00 87.81 90 ILE A CA 1
ATOM 739 C C . ILE A 1 90 ? 2.126 -4.414 6.230 1.00 87.81 90 ILE A C 1
ATOM 741 O O . ILE A 1 90 ? 3.209 -4.281 5.667 1.00 87.81 90 ILE A O 1
ATOM 745 N N . SER A 1 91 ? 1.945 -4.054 7.499 1.00 88.38 91 SER A N 1
ATOM 746 C CA . SER A 1 91 ? 2.988 -3.439 8.322 1.00 88.38 91 SER A CA 1
ATOM 747 C C . SER A 1 91 ? 4.142 -4.397 8.622 1.00 88.38 91 SER A C 1
ATOM 749 O O . SER A 1 91 ? 5.298 -4.045 8.405 1.00 88.38 91 SER A O 1
ATOM 751 N N . ASP A 1 92 ? 3.831 -5.601 9.098 1.00 87.81 92 ASP A N 1
ATOM 752 C CA . ASP A 1 92 ? 4.814 -6.540 9.649 1.00 87.81 92 ASP A CA 1
ATOM 753 C C . ASP A 1 92 ? 5.629 -7.249 8.560 1.00 87.81 92 ASP A C 1
ATOM 755 O O . ASP A 1 92 ? 6.783 -7.592 8.795 1.00 87.81 92 ASP A O 1
ATOM 759 N N . ASN A 1 93 ? 5.045 -7.451 7.375 1.00 86.75 93 ASN A N 1
ATOM 760 C CA . ASN A 1 93 ? 5.708 -8.1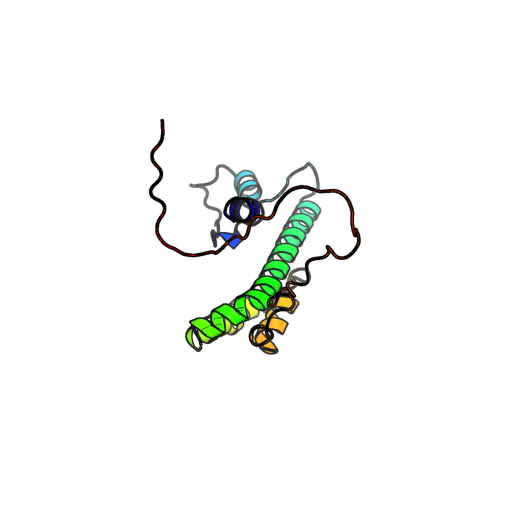57 6.280 1.00 86.75 93 ASN A CA 1
ATOM 761 C C . ASN A 1 93 ? 6.126 -7.172 5.184 1.00 86.75 93 ASN A C 1
ATOM 763 O O . ASN A 1 93 ? 7.307 -6.957 4.934 1.00 86.75 93 ASN A O 1
ATOM 767 N N . PHE A 1 94 ? 5.149 -6.512 4.556 1.00 81.31 94 PHE A N 1
ATOM 768 C CA . PHE A 1 94 ? 5.398 -5.746 3.334 1.00 81.31 94 PHE A CA 1
ATOM 769 C C . PHE A 1 94 ? 6.234 -4.485 3.584 1.00 81.31 94 PHE A C 1
ATOM 771 O O . PHE A 1 94 ? 7.197 -4.234 2.865 1.00 81.31 94 PHE A O 1
ATOM 778 N N . LEU A 1 95 ? 5.915 -3.694 4.616 1.00 81.94 95 LEU A N 1
ATOM 779 C CA . LEU A 1 95 ? 6.694 -2.488 4.923 1.00 81.94 95 LEU A CA 1
ATOM 780 C C . LEU A 1 95 ? 8.096 -2.814 5.449 1.00 81.94 95 LEU A C 1
ATOM 782 O O . LEU A 1 95 ? 9.033 -2.067 5.171 1.00 81.94 95 LEU A O 1
ATOM 786 N N . VAL A 1 96 ? 8.258 -3.917 6.182 1.00 84.38 96 VAL A N 1
ATOM 787 C CA . VAL A 1 96 ? 9.573 -4.384 6.653 1.00 84.38 96 VAL A CA 1
ATOM 788 C C . VAL A 1 96 ? 10.448 -4.806 5.472 1.00 84.38 96 VAL A C 1
ATOM 790 O O . VAL A 1 96 ? 11.592 -4.361 5.371 1.00 84.38 96 VAL A O 1
ATOM 793 N N . ASP A 1 97 ? 9.890 -5.567 4.531 1.00 81.44 97 ASP A N 1
ATOM 794 C CA . ASP A 1 97 ? 10.582 -5.977 3.307 1.00 81.44 97 ASP A CA 1
ATOM 795 C C . ASP A 1 97 ? 10.942 -4.795 2.400 1.00 81.44 97 ASP A C 1
ATOM 797 O O . ASP A 1 97 ? 11.939 -4.850 1.683 1.00 81.44 97 ASP A O 1
ATOM 801 N N . LEU A 1 98 ? 10.145 -3.723 2.397 1.00 77.44 98 LEU A N 1
ATOM 802 C CA . LEU A 1 98 ? 10.472 -2.503 1.654 1.00 77.44 98 LEU A CA 1
ATOM 803 C C . LEU A 1 98 ? 11.612 -1.718 2.312 1.00 77.44 98 LEU A C 1
ATOM 805 O O . LEU A 1 98 ? 12.514 -1.258 1.614 1.00 77.44 98 LEU A O 1
ATOM 809 N N . LYS A 1 99 ? 11.599 -1.597 3.645 1.00 77.69 99 LYS A N 1
ATOM 810 C CA . LYS A 1 99 ? 12.642 -0.907 4.424 1.00 77.69 99 LYS A CA 1
ATOM 811 C C . LYS A 1 99 ? 14.015 -1.555 4.253 1.00 77.69 99 LYS A C 1
ATOM 813 O O . LYS A 1 99 ? 15.017 -0.851 4.167 1.00 77.69 99 LYS A O 1
ATOM 818 N N . SER A 1 100 ? 14.066 -2.885 4.189 1.00 81.00 100 SER A N 1
ATOM 819 C CA . SER A 1 100 ? 15.323 -3.6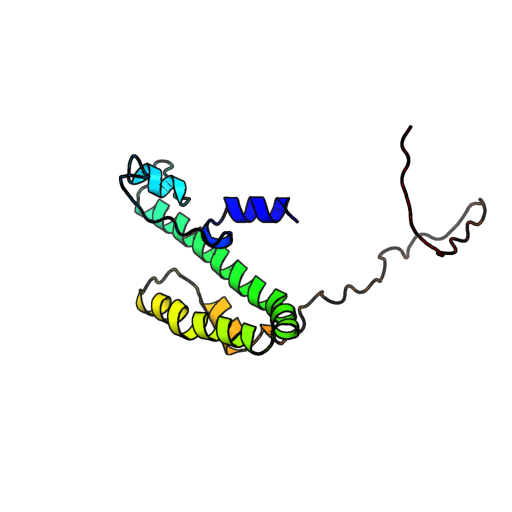33 4.071 1.00 81.00 100 SER A CA 1
ATOM 820 C C . SER A 1 100 ? 15.986 -3.516 2.695 1.00 81.00 100 SER A C 1
ATOM 822 O O . SER A 1 100 ? 17.180 -3.775 2.570 1.00 81.00 100 SER A O 1
ATOM 824 N N . ARG A 1 101 ? 15.243 -3.103 1.660 1.00 76.19 101 ARG A N 1
ATOM 825 C CA . ARG A 1 101 ? 15.737 -3.029 0.275 1.00 76.19 101 ARG A CA 1
ATOM 826 C C . ARG A 1 101 ? 16.534 -1.758 -0.047 1.00 76.19 101 ARG A C 1
ATOM 828 O O . ARG A 1 101 ? 16.979 -1.634 -1.180 1.00 76.19 101 ARG A O 1
ATOM 835 N N . THR A 1 102 ? 16.730 -0.844 0.911 1.00 57.41 102 THR A N 1
ATOM 836 C CA . THR A 1 102 ? 17.542 0.391 0.785 1.00 57.41 102 THR A CA 1
ATOM 837 C C . THR A 1 102 ? 17.343 1.100 -0.558 1.00 57.41 102 THR A C 1
ATOM 839 O O . THR A 1 102 ? 18.290 1.372 -1.291 1.00 57.41 102 THR A O 1
ATOM 842 N N . VAL A 1 103 ? 16.087 1.380 -0.907 1.00 66.75 103 VAL A N 1
ATOM 843 C CA . VAL A 1 103 ? 15.760 2.187 -2.085 1.00 66.75 103 VAL A CA 1
ATOM 844 C C . VAL A 1 103 ? 15.476 3.604 -1.577 1.00 66.75 103 VAL A C 1
ATOM 846 O O . VAL A 1 103 ? 14.374 3.834 -1.076 1.00 66.75 103 VAL A O 1
ATOM 849 N N . PRO A 1 104 ? 16.434 4.553 -1.656 1.00 61.16 104 PRO A N 1
ATOM 850 C CA . PRO A 1 104 ? 16.317 5.896 -1.054 1.00 61.16 104 PRO A CA 1
ATOM 851 C C . PRO A 1 104 ? 15.125 6.701 -1.589 1.00 61.16 104 PRO A C 1
ATOM 853 O O . PRO A 1 104 ? 14.688 7.693 -1.016 1.00 61.16 104 PRO A O 1
ATOM 856 N N . GLU A 1 105 ? 14.592 6.236 -2.704 1.00 63.47 105 GLU A N 1
ATOM 857 C CA . GLU A 1 105 ? 13.543 6.844 -3.479 1.00 63.47 105 GLU A CA 1
ATOM 858 C C . GLU A 1 105 ? 12.137 6.341 -3.114 1.00 63.47 105 GLU A C 1
ATOM 860 O O . GLU A 1 105 ? 11.167 7.072 -3.298 1.00 63.47 105 GLU A O 1
ATOM 865 N N . LEU A 1 106 ? 11.981 5.134 -2.561 1.00 63.81 106 LEU A N 1
ATOM 866 C CA . LEU A 1 106 ? 10.658 4.597 -2.228 1.00 63.81 106 LEU A CA 1
ATOM 867 C C . LEU A 1 106 ? 10.139 5.200 -0.918 1.00 63.81 106 LEU A C 1
ATOM 869 O O . LEU A 1 106 ? 10.481 4.762 0.176 1.00 63.81 106 LEU A O 1
ATOM 873 N N . ASN A 1 107 ? 9.264 6.200 -1.028 1.00 67.69 107 ASN A N 1
ATOM 874 C CA . ASN A 1 107 ? 8.645 6.836 0.128 1.00 67.69 107 ASN A CA 1
ATOM 875 C C . ASN A 1 107 ? 7.359 6.098 0.551 1.00 67.69 107 ASN A C 1
ATOM 877 O O . ASN A 1 107 ? 6.281 6.328 0.005 1.00 67.69 107 ASN A O 1
ATOM 881 N N . TYR A 1 108 ? 7.483 5.222 1.549 1.00 77.00 108 TYR A N 1
ATOM 882 C CA . TYR A 1 108 ? 6.374 4.548 2.240 1.00 77.00 108 TYR A CA 1
ATOM 883 C C . TYR A 1 108 ? 5.936 5.277 3.525 1.00 77.00 108 TYR A C 1
ATOM 885 O O . TYR A 1 108 ? 5.092 4.764 4.263 1.00 77.00 108 TYR A O 1
ATOM 893 N N . VAL A 1 109 ? 6.494 6.462 3.809 1.00 80.56 109 VAL A N 1
ATOM 894 C CA . VAL A 1 109 ? 6.294 7.191 5.073 1.00 80.56 109 VAL A CA 1
ATOM 895 C C . VAL A 1 109 ? 4.825 7.527 5.279 1.00 80.56 109 VAL A C 1
ATOM 897 O O . VAL A 1 109 ? 4.301 7.306 6.359 1.00 80.56 109 VAL A O 1
ATOM 900 N N . GLU A 1 110 ? 4.120 7.985 4.246 1.00 80.19 110 GLU A N 1
ATOM 901 C CA . GLU A 1 110 ? 2.719 8.401 4.383 1.00 80.19 110 GLU A CA 1
ATOM 902 C C . GLU A 1 110 ? 1.791 7.236 4.772 1.00 80.19 110 GLU A C 1
ATOM 904 O O . GLU A 1 110 ? 0.965 7.369 5.679 1.00 80.19 110 GLU A O 1
ATOM 909 N N . LEU A 1 111 ? 1.978 6.065 4.152 1.00 83.88 111 LEU A N 1
ATOM 910 C CA . LEU A 1 111 ? 1.249 4.846 4.509 1.00 83.88 111 LEU A CA 1
ATOM 911 C C . LEU A 1 111 ? 1.642 4.355 5.909 1.00 83.88 111 LEU A C 1
ATOM 913 O O . LEU A 1 111 ? 0.765 4.012 6.703 1.00 83.88 111 LEU A O 1
ATOM 917 N N . GLN A 1 112 ? 2.939 4.360 6.225 1.00 87.31 112 GLN A N 1
ATOM 918 C CA . GLN A 1 112 ? 3.455 3.967 7.533 1.00 87.31 112 GLN A CA 1
ATOM 919 C C . GLN A 1 112 ? 2.869 4.847 8.646 1.00 87.31 112 GLN A C 1
ATOM 921 O O . GLN A 1 112 ? 2.231 4.331 9.561 1.00 87.31 112 GLN A O 1
ATOM 926 N N . THR A 1 113 ? 2.987 6.170 8.524 1.00 89.50 113 THR A N 1
ATOM 927 C CA . THR A 1 113 ? 2.427 7.139 9.470 1.00 89.50 113 THR A CA 1
ATOM 928 C C . THR A 1 113 ? 0.911 6.979 9.593 1.00 89.50 113 THR A C 1
ATOM 930 O O . THR A 1 113 ? 0.371 7.045 10.693 1.00 89.50 113 THR A O 1
ATOM 933 N N . CYS A 1 114 ? 0.193 6.730 8.491 1.00 86.88 114 CYS A N 1
ATOM 934 C CA . CYS A 1 114 ? -1.249 6.485 8.542 1.00 86.88 114 CYS A CA 1
ATOM 935 C C . CYS A 1 114 ? -1.609 5.246 9.381 1.00 86.88 114 CYS A C 1
ATOM 937 O O . CYS A 1 114 ? -2.586 5.285 10.138 1.00 86.88 114 CYS A O 1
ATOM 939 N N . ILE A 1 115 ? -0.851 4.153 9.245 1.00 90.06 115 ILE A N 1
ATOM 940 C CA . ILE A 1 115 ? -1.080 2.902 9.980 1.00 90.06 115 ILE A CA 1
ATOM 941 C C . ILE A 1 115 ? -0.690 3.058 11.455 1.00 90.06 115 ILE A C 1
ATOM 943 O O . ILE A 1 115 ? -1.498 2.731 12.327 1.00 90.06 115 ILE A O 1
ATOM 947 N N . GLU A 1 116 ? 0.503 3.587 11.733 1.00 91.12 116 GLU A N 1
ATOM 948 C CA . GLU A 1 116 ? 1.064 3.741 13.084 1.00 91.12 116 GLU A CA 1
ATOM 949 C C . GLU A 1 116 ? 0.237 4.705 13.940 1.00 91.12 116 GLU A C 1
ATOM 951 O O . GLU A 1 116 ? -0.196 4.354 15.039 1.00 91.12 116 GLU A O 1
ATOM 956 N N . GLU A 1 117 ? -0.080 5.887 13.407 1.00 92.94 117 GLU A N 1
ATOM 957 C CA . GLU A 1 117 ? -0.907 6.885 14.099 1.00 92.94 117 GLU A CA 1
ATOM 958 C C . GLU A 1 117 ? -2.407 6.562 14.027 1.00 92.94 117 GLU A C 1
ATOM 960 O O . GLU A 1 117 ? -3.242 7.310 14.539 1.00 92.94 117 GLU A O 1
ATOM 965 N N . LYS A 1 118 ? -2.780 5.459 13.365 1.00 92.44 118 LYS A N 1
ATOM 966 C CA . LYS A 1 118 ? -4.168 5.040 13.142 1.00 92.44 118 LYS A CA 1
ATOM 967 C C . LYS A 1 118 ? -5.040 6.169 12.580 1.00 92.44 118 LYS A C 1
ATOM 969 O O . LYS A 1 118 ? -6.200 6.321 12.971 1.00 92.44 118 LYS A O 1
ATOM 974 N N . LYS A 1 119 ? -4.512 6.952 11.628 1.00 90.69 119 LYS A N 1
ATOM 975 C CA . LYS A 1 119 ? -5.226 8.091 11.010 1.00 90.69 119 LYS A CA 1
ATOM 976 C C . LYS A 1 119 ? -6.558 7.680 10.389 1.00 90.69 119 LYS A C 1
ATOM 978 O O . LYS A 1 119 ? -7.495 8.469 10.378 1.00 90.69 119 LYS A O 1
ATOM 983 N N . PHE A 1 120 ? -6.670 6.424 9.961 1.00 90.50 120 PHE A N 1
ATOM 984 C CA . PHE A 1 120 ? -7.906 5.821 9.468 1.00 90.50 120 PHE A CA 1
ATOM 985 C C . PHE A 1 120 ? -9.048 5.779 10.502 1.00 90.50 120 PHE A C 1
ATOM 987 O O . PHE A 1 120 ? -10.183 5.512 10.133 1.00 90.50 120 PHE A O 1
ATOM 994 N N . LEU A 1 121 ? -8.803 6.018 11.793 1.00 92.12 121 LEU A N 1
ATOM 995 C CA . LEU A 1 121 ? -9.866 6.149 12.798 1.00 92.12 121 LEU A CA 1
ATOM 996 C C . LEU A 1 121 ? -10.534 7.527 12.780 1.00 92.12 121 LEU A C 1
ATOM 998 O O . LEU A 1 121 ? -11.636 7.681 13.308 1.00 92.12 121 LEU A O 1
ATOM 1002 N N . GLN A 1 122 ? -9.887 8.523 12.178 1.00 90.06 122 GLN A N 1
ATOM 1003 C CA . GLN A 1 122 ? -10.413 9.877 12.094 1.00 90.06 122 GLN A CA 1
ATOM 1004 C C . GLN A 1 122 ? -11.481 9.956 11.003 1.00 90.06 122 GLN A C 1
ATOM 1006 O O . GLN A 1 122 ? -11.347 9.369 9.928 1.00 90.06 122 GLN A O 1
ATOM 1011 N N . VAL A 1 123 ? -12.562 10.693 11.266 1.00 87.56 123 VAL A N 1
ATOM 1012 C CA . VAL A 1 123 ? -13.582 10.945 10.242 1.00 87.56 123 VAL A CA 1
ATOM 1013 C C . VAL A 1 123 ? -12.947 11.789 9.125 1.00 87.56 123 VAL A C 1
ATOM 1015 O O . VAL A 1 123 ? -12.427 12.865 9.424 1.00 87.56 123 VAL A O 1
ATOM 1018 N N . PRO A 1 124 ? -12.994 11.354 7.850 1.00 85.69 124 PRO A N 1
ATOM 1019 C CA . PRO A 1 124 ? -12.389 12.104 6.756 1.00 85.69 124 PRO A CA 1
ATOM 1020 C C . PRO A 1 124 ? -13.001 13.499 6.613 1.00 85.69 124 PRO A C 1
ATOM 1022 O O . PRO A 1 124 ? -14.227 13.668 6.681 1.00 85.69 124 PRO A O 1
ATOM 1025 N N . LYS A 1 125 ? -12.148 14.499 6.372 1.00 78.81 125 LYS A N 1
ATOM 1026 C CA . LYS A 1 125 ? -12.587 15.862 6.047 1.00 78.81 125 LYS A CA 1
ATOM 1027 C C . LYS A 1 125 ? -13.466 15.826 4.791 1.00 78.81 125 LYS A C 1
ATOM 1029 O O . LYS A 1 125 ? -13.195 15.073 3.864 1.00 78.81 125 LYS A O 1
ATOM 1034 N N . GLY A 1 126 ? -14.539 16.615 4.777 1.00 75.12 126 GLY A N 1
ATOM 1035 C CA . GLY A 1 126 ? -15.478 16.664 3.648 1.00 75.12 126 GLY A CA 1
ATOM 1036 C C . GLY A 1 126 ? -16.517 15.537 3.604 1.00 75.12 126 GLY A C 1
ATOM 1037 O O . GLY A 1 126 ? -17.394 15.571 2.750 1.00 75.12 126 GLY A O 1
ATOM 1038 N N . ARG A 1 127 ? -16.500 14.575 4.542 1.00 72.00 127 ARG A N 1
ATOM 1039 C CA . ARG A 1 127 ? -17.540 13.531 4.615 1.00 72.00 127 ARG A CA 1
ATOM 1040 C C . ARG A 1 127 ? -18.943 14.094 4.846 1.00 72.00 127 ARG A C 1
ATOM 1042 O O . ARG A 1 127 ? -19.916 13.569 4.315 1.00 72.00 127 ARG A O 1
ATOM 1049 N N . SER A 1 128 ? -19.044 15.117 5.688 1.00 68.25 128 SER A N 1
ATOM 1050 C CA . SER A 1 128 ? -20.267 15.899 5.832 1.00 68.25 128 SER A CA 1
ATOM 1051 C C . SER A 1 128 ? -20.157 17.075 4.872 1.00 68.25 128 SER A C 1
ATOM 1053 O O . SER A 1 128 ? -19.496 18.069 5.178 1.00 68.25 128 SER A O 1
ATOM 1055 N N . MET A 1 129 ? -20.730 16.935 3.678 1.00 59.62 129 MET A N 1
ATOM 1056 C CA . MET A 1 129 ? -20.914 18.075 2.789 1.00 59.62 129 MET A CA 1
ATOM 1057 C C . MET A 1 129 ? -21.947 18.986 3.457 1.00 59.62 129 MET A C 1
ATOM 1059 O O . MET A 1 129 ? -23.099 18.586 3.616 1.00 59.62 129 MET A O 1
ATOM 1063 N N . GLN A 1 130 ? -21.550 20.185 3.900 1.00 60.66 130 GLN A N 1
ATOM 1064 C CA . GLN A 1 130 ? -22.539 21.168 4.341 1.00 60.66 130 GLN A CA 1
ATOM 1065 C C . GLN A 1 130 ? -23.406 21.501 3.129 1.00 60.66 130 GLN A C 1
ATOM 1067 O O . GLN A 1 130 ? -22.940 22.131 2.184 1.00 60.66 130 GLN A O 1
ATOM 1072 N N . SER A 1 131 ? -24.664 21.074 3.150 1.00 57.97 131 SER A N 1
ATOM 1073 C CA . SER A 1 131 ? -25.663 21.356 2.119 1.00 57.97 131 SER A CA 1
ATOM 1074 C C . SER A 1 131 ? -26.137 22.811 2.194 1.00 57.97 131 SER A C 1
ATOM 1076 O O . SER A 1 131 ? -27.335 23.078 2.248 1.00 57.97 131 SER A O 1
ATOM 1078 N N . LYS A 1 132 ? -25.209 23.769 2.273 1.00 61.00 132 LYS A N 1
ATOM 1079 C CA . LYS A 1 132 ? -25.518 25.183 2.079 1.00 61.00 132 LYS A CA 1
ATOM 1080 C C . LYS A 1 132 ? -25.415 25.433 0.577 1.00 61.00 132 LYS A C 1
ATOM 1082 O O . LYS A 1 132 ? -24.295 25.594 0.093 1.00 61.00 132 LYS A O 1
ATOM 1087 N N . PRO A 1 133 ? -26.528 25.409 -0.180 1.00 53.97 133 PRO A N 1
ATOM 1088 C CA . PRO A 1 133 ? -26.479 25.800 -1.577 1.00 53.97 133 PRO A CA 1
ATOM 1089 C C . PRO A 1 133 ? -25.902 27.217 -1.659 1.00 53.97 133 PRO A C 1
ATOM 1091 O O . PRO A 1 133 ? -26.363 28.129 -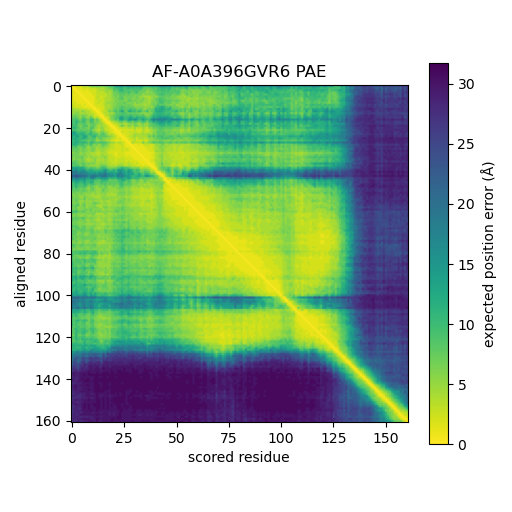0.967 1.00 53.97 133 PRO A O 1
ATOM 1094 N N . LEU A 1 134 ? -24.876 27.395 -2.490 1.00 57.00 134 LEU A N 1
ATOM 1095 C CA . LEU A 1 134 ? -24.355 28.701 -2.894 1.00 57.00 134 LEU A CA 1
ATOM 1096 C C . LEU A 1 134 ? -25.351 29.336 -3.872 1.00 57.00 134 LEU A C 1
ATOM 1098 O O . LEU A 1 134 ? -25.101 29.480 -5.063 1.00 57.00 134 LEU A O 1
ATOM 1102 N N . SER A 1 135 ? -26.543 29.645 -3.380 1.00 61.06 135 SER A N 1
ATOM 1103 C CA . SER A 1 135 ? -27.584 30.333 -4.138 1.00 61.06 135 SER A CA 1
ATOM 1104 C C . SER A 1 135 ? -28.370 31.188 -3.158 1.00 61.06 135 SER A C 1
ATOM 1106 O O . SER A 1 135 ? -29.486 30.873 -2.759 1.00 61.06 135 SER A O 1
ATOM 1108 N N . ARG A 1 136 ? -27.735 32.257 -2.684 1.00 47.94 136 ARG A N 1
ATOM 1109 C CA . ARG A 1 136 ? -28.410 33.291 -1.906 1.00 47.94 136 ARG A CA 1
ATOM 1110 C C . ARG A 1 136 ? -27.899 34.637 -2.392 1.00 47.94 136 ARG A C 1
ATOM 1112 O O . ARG A 1 136 ? -26.955 35.179 -1.832 1.00 47.94 136 ARG A O 1
ATOM 1119 N N . GLY A 1 137 ? -28.475 35.116 -3.491 1.00 45.31 137 GLY A N 1
ATOM 1120 C CA . GLY A 1 137 ? -28.051 36.391 -4.055 1.00 45.31 137 GLY A CA 1
ATOM 1121 C C . GLY A 1 137 ? -28.662 36.813 -5.384 1.00 45.31 137 GLY A C 1
ATOM 1122 O O . GLY A 1 137 ? -27.967 37.501 -6.107 1.00 45.31 137 GLY A O 1
ATOM 1123 N N . ILE A 1 138 ? -29.907 36.446 -5.712 1.00 36.94 138 ILE A N 1
ATOM 1124 C CA . ILE A 1 138 ? -30.754 37.260 -6.605 1.00 36.94 138 ILE A CA 1
ATOM 1125 C C . ILE A 1 138 ? -32.198 37.163 -6.075 1.00 36.94 138 ILE A C 1
ATOM 1127 O O . ILE A 1 138 ? -32.764 36.077 -6.004 1.00 36.94 138 ILE A O 1
ATOM 1131 N N . LEU A 1 139 ? -32.762 38.292 -5.647 1.00 33.81 139 LEU A N 1
ATOM 1132 C CA . LEU A 1 139 ? -34.170 38.498 -5.275 1.00 33.81 139 LEU A CA 1
ATOM 1133 C C . LEU A 1 139 ? -34.688 39.659 -6.162 1.00 33.81 139 LEU A C 1
ATOM 1135 O O . LEU A 1 139 ? -33.863 40.456 -6.604 1.00 33.81 139 LEU A O 1
ATOM 1139 N N . PRO A 1 140 ? -36.001 39.918 -6.260 1.00 46.81 140 PRO A N 1
ATOM 1140 C CA . PRO A 1 140 ? -37.058 39.192 -6.972 1.00 46.81 140 PRO A CA 1
ATOM 1141 C C . PRO A 1 140 ? -37.716 40.070 -8.074 1.00 46.81 140 PRO A C 1
ATOM 1143 O O . PRO A 1 140 ? -37.355 41.233 -8.209 1.00 46.81 140 PRO A O 1
ATOM 1146 N N . PHE A 1 141 ? -38.734 39.513 -8.757 1.00 27.00 141 PHE A N 1
ATOM 1147 C CA . PHE A 1 141 ? -39.658 40.053 -9.793 1.00 27.00 141 PHE A CA 1
ATOM 1148 C C . PHE A 1 141 ? -39.401 39.442 -11.188 1.00 27.00 141 PHE A C 1
ATOM 1150 O O . PHE A 1 141 ? -38.279 39.478 -11.666 1.00 27.00 141 PHE A O 1
ATOM 1157 N N . MET A 1 142 ? -40.350 38.828 -11.908 1.00 29.98 142 MET A N 1
ATOM 1158 C CA . MET A 1 142 ? -41.812 38.977 -11.976 1.00 29.98 142 MET A CA 1
ATOM 1159 C C . MET A 1 142 ? -42.516 37.616 -12.192 1.00 29.98 142 MET A C 1
ATOM 1161 O O . MET A 1 142 ? -42.010 36.783 -12.931 1.00 29.98 142 MET A O 1
ATOM 1165 N N . HIS A 1 143 ? -43.690 37.468 -11.560 1.00 34.47 143 HIS A N 1
ATOM 1166 C CA . HIS A 1 143 ? -44.893 36.695 -11.934 1.00 34.47 143 HIS A CA 1
ATOM 1167 C C . HIS A 1 143 ? -44.776 35.354 -12.685 1.00 34.47 143 HIS A C 1
ATOM 1169 O O . HIS A 1 143 ? -44.404 35.313 -13.853 1.00 34.47 143 HIS A O 1
ATOM 1175 N N . GLY A 1 144 ? -45.304 34.294 -12.057 1.00 29.94 144 GLY A N 1
ATOM 1176 C CA . GLY A 1 144 ? -45.743 33.085 -12.761 1.00 29.94 144 GLY A CA 1
ATOM 1177 C C . GLY A 1 144 ? -45.762 31.829 -11.893 1.00 29.94 144 GLY A C 1
ATOM 1178 O O . GLY A 1 144 ? -44.834 31.039 -11.961 1.00 29.94 144 GLY A O 1
ATOM 1179 N N . ASP A 1 145 ? -46.816 31.703 -11.089 1.00 29.42 145 ASP A N 1
ATOM 1180 C CA . ASP A 1 145 ? -47.469 30.489 -10.577 1.00 29.42 145 ASP A CA 1
ATOM 1181 C C . ASP A 1 145 ? -46.677 29.382 -9.851 1.00 29.42 145 ASP A C 1
ATOM 1183 O O . ASP A 1 145 ? -45.690 28.802 -10.296 1.00 29.42 145 ASP A O 1
ATOM 1187 N N . ALA A 1 146 ? -47.205 29.061 -8.669 1.00 38.16 146 ALA A N 1
ATOM 1188 C CA . ALA A 1 146 ? -46.708 28.082 -7.722 1.00 38.16 146 ALA A CA 1
ATOM 1189 C C . ALA A 1 146 ? -46.719 26.648 -8.274 1.00 38.16 146 ALA A C 1
ATOM 1191 O O . ALA A 1 146 ? -47.756 26.152 -8.705 1.00 38.16 146 ALA A O 1
ATOM 1192 N N . PHE A 1 147 ? -45.607 25.928 -8.102 1.00 28.16 147 PHE A N 1
ATOM 1193 C CA . PHE A 1 147 ? -45.622 24.467 -8.060 1.00 28.16 147 PHE A CA 1
ATOM 1194 C C . PHE A 1 147 ? -45.017 23.972 -6.747 1.00 28.16 147 PHE A C 1
ATOM 1196 O O . PHE A 1 147 ? -43.810 24.019 -6.512 1.00 28.16 147 PHE A O 1
ATOM 1203 N N . SER A 1 148 ? -45.908 23.507 -5.875 1.00 28.30 148 SER A N 1
ATOM 1204 C CA . SER A 1 148 ? -45.582 22.737 -4.682 1.00 28.30 148 SER A CA 1
ATOM 1205 C C . SER A 1 148 ? -45.160 21.334 -5.120 1.00 28.30 148 SER A C 1
ATOM 1207 O O . SER A 1 148 ? -45.974 20.599 -5.678 1.00 28.30 148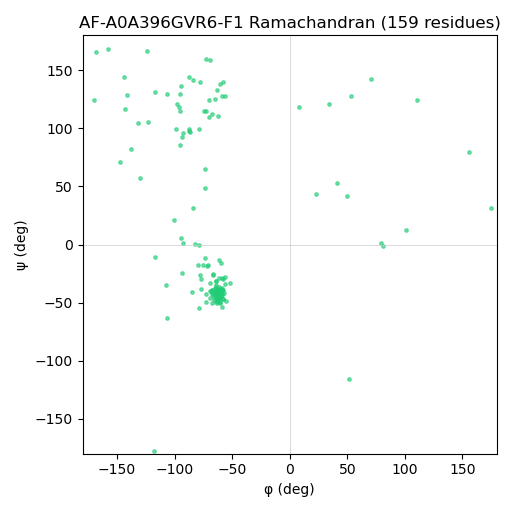 SER A O 1
ATOM 1209 N N . ILE A 1 149 ? -43.900 20.947 -4.898 1.00 29.33 149 ILE A N 1
ATOM 1210 C CA . ILE A 1 149 ? -43.474 19.556 -5.100 1.00 29.33 149 ILE A CA 1
ATOM 1211 C C . ILE A 1 149 ? -43.585 18.837 -3.760 1.00 29.33 149 ILE A C 1
ATOM 1213 O O . ILE A 1 149 ? -42.673 18.833 -2.933 1.00 29.33 149 ILE A O 1
ATOM 1217 N N . HIS A 1 150 ? -44.749 18.224 -3.568 1.00 27.83 150 HIS A N 1
ATOM 1218 C CA . HIS A 1 150 ? -44.966 17.171 -2.592 1.00 27.83 150 HIS A CA 1
ATOM 1219 C C . HIS A 1 150 ? -44.214 15.926 -3.090 1.00 27.83 150 HIS A C 1
ATOM 1221 O O . HIS A 1 150 ? -44.580 15.342 -4.108 1.00 27.83 150 HIS A O 1
ATOM 1227 N N . ASN A 1 151 ? -43.130 15.534 -2.419 1.00 33.97 151 ASN A N 1
ATOM 1228 C CA . ASN A 1 151 ? -42.427 14.292 -2.736 1.00 33.97 151 ASN A CA 1
ATOM 1229 C C . ASN A 1 151 ? -43.050 13.131 -1.952 1.00 33.97 151 ASN A C 1
ATOM 1231 O O . ASN A 1 151 ? -42.783 12.958 -0.764 1.00 33.97 151 ASN A O 1
ATOM 1235 N N . SER A 1 152 ? -43.901 12.371 -2.632 1.00 28.45 152 SER A N 1
ATOM 1236 C CA . SER A 1 152 ? -44.496 11.107 -2.186 1.00 28.45 152 SER A CA 1
ATOM 1237 C C . SER A 1 152 ? -45.196 10.503 -3.409 1.00 28.45 152 SER A C 1
ATOM 1239 O O . SER A 1 152 ? -46.031 11.185 -3.988 1.00 28.45 152 SER A O 1
ATOM 1241 N N . ASN A 1 153 ? -44.966 9.289 -3.902 1.00 43.28 153 ASN A N 1
ATOM 1242 C CA . ASN A 1 153 ? -44.351 8.076 -3.373 1.00 43.28 153 ASN A CA 1
ATOM 1243 C C . ASN A 1 153 ? -44.123 7.106 -4.555 1.00 43.28 153 ASN A C 1
ATOM 1245 O O . ASN A 1 153 ? -44.811 7.216 -5.563 1.00 43.28 153 ASN A O 1
ATOM 1249 N N . ASN A 1 154 ? -43.313 6.064 -4.339 1.00 35.19 154 ASN A N 1
ATOM 1250 C CA . ASN A 1 154 ? -43.339 4.787 -5.070 1.00 35.19 154 ASN A CA 1
ATOM 1251 C C . ASN A 1 154 ? -42.870 4.715 -6.540 1.00 35.19 154 ASN A C 1
ATOM 1253 O O . ASN A 1 154 ? -43.101 5.583 -7.368 1.00 35.19 154 ASN A O 1
ATOM 1257 N N . LEU A 1 155 ? -42.209 3.575 -6.781 1.00 32.22 155 LEU A N 1
ATOM 1258 C CA . LEU A 1 155 ? -41.867 2.859 -8.014 1.00 32.22 155 LEU A CA 1
ATOM 1259 C C . LEU A 1 155 ? -42.139 3.546 -9.364 1.00 32.22 155 LEU A C 1
ATOM 1261 O O . LEU A 1 155 ? -43.282 3.663 -9.794 1.00 32.22 155 LEU A O 1
ATOM 1265 N N . TYR A 1 156 ? -41.066 3.781 -10.124 1.00 31.11 156 TYR A N 1
ATOM 1266 C CA . TYR A 1 156 ? -41.146 3.973 -11.572 1.00 31.11 156 TYR A CA 1
ATOM 1267 C C . TYR A 1 156 ? -40.850 2.661 -12.308 1.00 31.11 156 TYR A C 1
ATOM 1269 O O . TYR A 1 156 ? -39.749 2.121 -12.215 1.00 31.11 156 TYR A O 1
ATOM 1277 N N . THR A 1 157 ? -41.839 2.187 -13.069 1.00 30.17 157 THR A N 1
ATOM 1278 C CA . THR A 1 157 ? -41.645 1.336 -14.253 1.00 30.17 157 THR A CA 1
ATOM 1279 C C . THR A 1 157 ? -41.644 2.260 -15.467 1.00 30.17 157 THR A C 1
ATOM 1281 O O . THR A 1 157 ? -42.534 3.097 -15.597 1.00 30.17 157 THR A O 1
ATOM 1284 N N . ILE A 1 158 ? -40.641 2.133 -16.335 1.00 33.09 158 ILE A N 1
ATOM 1285 C CA . ILE A 1 158 ? -40.502 2.924 -17.562 1.00 33.09 158 ILE A CA 1
ATOM 1286 C C . ILE A 1 158 ? -41.052 2.083 -18.716 1.00 33.09 158 ILE A C 1
ATOM 1288 O O . ILE A 1 158 ? -40.538 0.995 -18.966 1.00 33.09 158 ILE A O 1
ATOM 1292 N N . HIS A 1 159 ? -42.066 2.583 -19.423 1.00 28.69 159 HIS A N 1
ATOM 1293 C CA . HIS A 1 159 ? -42.448 2.070 -20.739 1.00 28.69 159 HIS A CA 1
ATOM 1294 C C . HIS A 1 159 ? -42.019 3.068 -21.813 1.00 28.69 159 HIS A C 1
ATOM 1296 O O . HIS A 1 159 ? -42.303 4.260 -21.711 1.00 28.69 159 HIS A O 1
ATOM 1302 N N . PHE A 1 160 ? -41.319 2.553 -22.821 1.00 34.38 160 PHE A N 1
ATOM 1303 C CA . PHE A 1 160 ? -40.910 3.280 -24.016 1.00 34.38 160 PHE A CA 1
ATOM 1304 C C . PHE A 1 160 ? -42.005 3.220 -25.084 1.00 34.38 160 PHE A C 1
ATOM 1306 O O . PHE A 1 160 ? -42.654 2.187 -25.271 1.00 34.38 160 PHE A O 1
ATOM 1313 N N . SER A 1 161 ? -42.153 4.312 -25.824 1.00 44.25 161 SER A N 1
ATOM 1314 C CA . SER A 1 161 ? -42.627 4.328 -27.210 1.00 44.25 161 SER A CA 1
ATOM 1315 C C . SER A 1 161 ? -41.744 5.289 -27.987 1.00 44.25 161 SER A C 1
ATOM 1317 O O . SER A 1 161 ? -41.408 6.345 -27.403 1.00 44.25 161 SER A O 1
#

Mean predicted aligned error: 13.87 Å

Sequence (161 aa):
MDIILAELHKACLYTVPKHMVYKESIFQSKEAYFRSIGYQSDGENLEECTKNYLDQLKSYMKLYGALVQMAGFALYKRYKSQFLKMLKIISDNFLVDLKSRTVPELNYVELQTCIEEKKFLQVPKGRSMQSKPLSRGILPFMHGDAFSIHNSNNLYTIHFS

Solvent-accessible surface area (backbone atoms only — not comparable to full-atom values): 10181 Å² total; per-residue (Å²): 110,66,68,63,51,49,53,46,40,72,76,34,51,69,74,68,69,53,85,83,74,94,45,77,92,80,30,97,41,70,66,57,43,40,45,72,77,62,42,65,81,86,82,64,57,72,65,58,36,48,50,54,42,49,52,52,53,31,53,50,46,45,52,49,21,52,45,44,31,50,50,30,30,58,46,37,75,74,48,42,70,59,44,51,51,52,52,46,52,44,51,71,47,53,50,46,57,54,64,73,61,74,53,98,74,68,59,56,57,60,39,49,51,31,61,75,70,42,45,19,76,44,83,48,86,72,71,75,67,77,88,68,74,96,75,84,86,85,83,88,90,80,90,83,82,91,79,85,82,78,90,79,79,84,85,86,83,88,84,88,131

Organism: Medicago truncatula (NCBI:txid3880)

Radius of gyration: 24.59 Å; Cα contacts (8 Å, |Δi|>4): 91; chains: 1; bounding box: 67×58×41 Å

InterPro domains:
  IPR012476 mRNA export factor GLE1-like [PF07817] (1-70)
  IPR012476 mRNA export factor GLE1-like [PTHR12960] (1-69)
  IPR038506 GLE1-like superfamily [G3DSA:1.25.40.510] (1-68)
  IPR038506 GLE1-like superfamily [G3DSA:1.25.40.510] (69-124)

pLDDT: mean 73.11, std 19.44, range [27.0, 95.75]

Foldseek 3Di:
DVVVLVVVCVLQVCSVPDDDDDDVVVAVDVVSVCVVRPQDPPVDDPVVSVVVSLVSVLVVLLVVLVCCLACVLVVCVVPPVVSLVVLCCCVVPVVVVVVVVPPVSRDNPSNVCCSVVVSSNDHDPCPDPPPPPPPDDDDDDDDDDDDDDDDDDDDDDDDDD

Secondary structure (DSSP, 8-state):
-HHHHHHHHHH-GGGTT------TTT-SSHHHHHHHTT---SS--HHHHHHHHHHHHHHHHHHHHHHHHHHHHHHHHHHTHHHHHHHHHIIIIIIHHHHTT--TT---HHHHHHHHTTGGGSPPTTSS-----S---------------------PPP---

=== Feature glossary ===
Feature key, reading from the visual/contextual features back to the raw sequence:

Rendered structure images. Six rendered views show the 3D structure from the faces of a cube — i.e. along ±x, ±y, ±z. Rendering representation is drawn randomly per protein from cartoon (secondary-structure ribbons), sticks (backbone bonds), or molecular surface; coloring is either N→C rainbow (blue at the N-terminus through red at the C-terminus) or one color per chain.

Contact-map, Ramachandran, and PAE plots. The contact map is a binary N×N matrix image: pixel (i, j) is dark where Cα_i and Cα_j are within 8 Å and |i−j|>4. Because the |i−j|>4 filter removes local helical contacts, off-diagonal stripes parallel to the main diagonal indicate parallel β-sheets; stripes perpendicular to it indicate antiparallel β-sheets. The Ramachandran plot scatters every residue's (φ, ψ) pair against the sterically allowed regions. The PAE heatmap renders the predicted-aligned-error matrix.

InterPro / GO / CATH / organism. Database cross-references. InterPro integrates a dozen domain/family signature databases into unified entries with residue-range hits. GO terms attach function/process/location la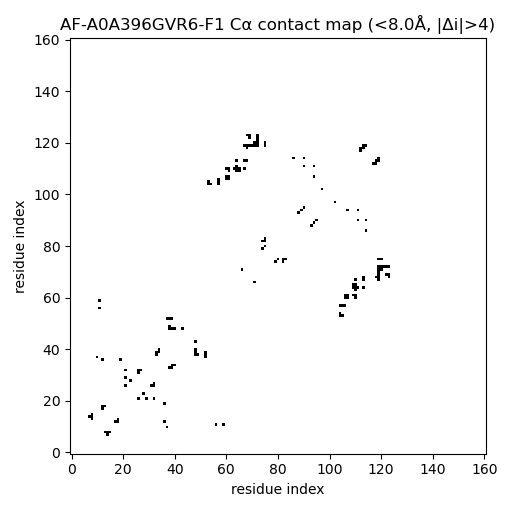bels with evidence codes. CATH codes position the fold in a four-level structural taxonomy. Organism is the NCBI-taxonomy species name.

Nearest PDB structures. The Foldseek neighbor list gives the closest experimentally determined structures in the PDB, ranked by structural alignment. TM-score near 1 means near-identical fold; near 0.3 means only rough topology match. This is how one finds what a novel AlphaFold prediction most resembles in the solved-structure universe.

Predicted aligned error. PAE(i, j) answers: if I align the predicted and true structures on residue i, how far off (in Å) do I expect residue j to be? A block-diagonal PAE matrix with low values on the blocks and high values off-diagonal is the signature of a multi-domain protein with confidently predicted domains but uncertain inter-domain orientation.

Solvent-accessible surface area. Accessible surface area quantifies burial. A residue with SASA near zero is packed into the hydrophobic core; one with SASA >100 Å² sits on the surface. Computed here via the Shrake–Rupley numerical algorithm with a 1.4 Å probe.

B-factor. B-factor (Debye–Waller factor) reflects atomic displacement in the crystal lattice. It is an experimental observable (units Å²), not a prediction; low values mean the atom is pinned down, high values mean it moves or is heterogeneous across the crystal.

pLDDT. For AlphaFold models, the B-factor field carries pLDDT — the model's own estimate of local accuracy on a 0–100 scale. Regions with pLDDT<50 should be treated as essentially unmodeled; they often correspond to intrinsically disordered segments.

Backbone torsions (φ/ψ). φ (phi) and ψ (psi) are the two rotatable backbone dihedrals per residue: φ is the C(i-1)–N–Cα–C torsion, ψ is the N–Cα–C–N(i+1) torsion, both in degrees on (−180°, 180°]. α-helical residues cluster near (−60°, −45°); β-strand residues near (−120°, +130°). A Ramachandran plot is simply a scatter of (φ, ψ) for every residue.

Radius of gyration, Cα contacts, bounding box. Radius of gyration (Rg) is the root-mean-square distance of Cα atoms from their centroid — a single number for overall size and compactness. A globular domain of N residues has Rg ≈ 2.2·N^0.38 Å; an extended or disordered chain has a much larger Rg. The Cα contact count is the number of residue pairs whose Cα atoms are within 8 Å and are more than four positions apart in sequence — a standard proxy for tertiary packing density. The bounding box is the smallest axis-aligned box enclosing all Cα atoms.

Secondary structure (3-state, P-SEA). Three-state secondary structure (P-SEA) collapses the eight DSSP classes into helix (a), strand (b), and coil (c). P-SEA assigns these from Cα geometry alone — distances and angles — without requiring backbone oxygens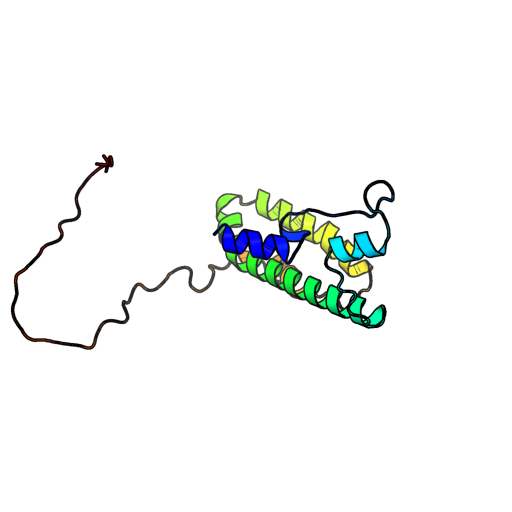, so it works on any Cα trace.

Secondary structure (8-state, DSSP). DSSP 8-state secondary structure assigns each residue one of H (α-helix), G (3₁₀-helix), I (π-helix), E (extended β-strand), B (isolated β-bridge), T (hydrogen-bonded turn), S (bend), or '-' (coil). The assignment is computed from backbone hydrogen-bond geometry via the Kabsch–Sander algorithm.

Foldseek 3Di. A 3Di character summarizes, for each residue, the relative orientation of the Cα frame of its nearest spatial neighbor. Because it encodes fold topology rather than chemistry, 3Di alignments detect remote structural similarity that sequence alignment misses.

mmCIF coordinates. The mmCIF block holds the 3D Cartesian coordinates of each backbone atom (N, Cα, C, O) in ångströms. mmCIF is the PDB's canonical archive format — a tagged-loop text representation of the atomic model.

Sequence. Sequence gives the chain of amino acids in standard one-letter code (A=alanine, C=cysteine, …, Y=tyrosine), read N→C. It is the only feature that is directly encoded by the gene; all structural features are derived from the folded form of this sequence.